Protein AF-A0A419G2R2-F1 (afdb_monomer_lite)

pLDDT: mean 95.7, std 3.89, range [78.69, 98.62]

Radius of gyration: 13.43 Å; chains: 1; bounding box: 33×33×29 Å

Secondary structure (DSSP, 8-state):
--HHHHHHHHHHHHHHHTSEEEEEE--EETTEE--B-TTHHHHHHHHHHHH-SEEEEEEEEEB--B-SHHHHHHHHHHHHHEEEEEEE-SS-B-GGGG-

Sequence (99 aa):
MARSQRVEMVKKISELRDSAVLCYLTGDRENVSTRIAPDVTQVFYRHLELIGDCRQIDLFLYTRGGDVLTPWRLVHLIREYAARFCVLVPFRAYSAGTL

Foldseek 3Di:
DDPVVVVVVLVVVCVVVVEAEAEDAFDPDPPRTGEQDQVCLVVLLVVLVVVAADAEYEYADDHPHDDQCRLVSSVVSNCVRYVYYHYHDPDDQHDSSVD

Structure (mmCIF, N/CA/C/O backbone):
data_AF-A0A419G2R2-F1
#
_entry.id   AF-A0A419G2R2-F1
#
loop_
_atom_site.group_PDB
_atom_site.id
_atom_site.type_symbol
_atom_site.label_atom_id
_atom_site.label_alt_id
_atom_site.label_comp_id
_atom_site.label_asym_id
_atom_site.label_entity_id
_atom_site.label_seq_id
_atom_site.pdbx_PDB_ins_code
_atom_site.Cartn_x
_atom_site.Cartn_y
_atom_site.Cartn_z
_atom_site.occupancy
_atom_site.B_iso_or_equiv
_atom_site.auth_seq_id
_atom_site.auth_comp_id
_atom_site.auth_asym_id
_atom_site.auth_atom_id
_atom_site.pdbx_PDB_model_num
ATOM 1 N N . MET A 1 1 ? -0.845 20.984 -4.061 1.00 78.69 1 MET A N 1
ATOM 2 C CA . MET A 1 1 ? -1.821 20.701 -2.983 1.00 78.69 1 MET A CA 1
ATOM 3 C C . MET A 1 1 ? -1.101 20.681 -1.641 1.00 78.69 1 MET A C 1
ATOM 5 O O . MET A 1 1 ? -0.008 20.121 -1.570 1.00 78.69 1 MET A O 1
ATOM 9 N N . ALA A 1 2 ? -1.662 21.292 -0.599 1.00 94.94 2 ALA A N 1
ATOM 10 C CA . ALA A 1 2 ? -1.046 21.311 0.732 1.00 94.94 2 ALA A CA 1
ATOM 11 C C . ALA A 1 2 ? -1.207 19.957 1.456 1.00 94.94 2 ALA A C 1
ATOM 13 O O . ALA A 1 2 ? -2.067 19.151 1.097 1.00 94.94 2 ALA A O 1
ATOM 14 N N . ARG A 1 3 ? -0.382 19.688 2.481 1.00 94.50 3 ARG A N 1
ATOM 15 C CA . ARG A 1 3 ? -0.500 18.460 3.296 1.00 94.50 3 ARG A CA 1
ATOM 16 C C . ARG A 1 3 ? -1.862 18.369 3.986 1.00 94.50 3 ARG A C 1
ATOM 18 O O . ARG A 1 3 ? -2.461 17.303 3.955 1.00 94.50 3 ARG A O 1
ATOM 25 N N . SER A 1 4 ? -2.346 19.473 4.554 1.00 96.81 4 SER A N 1
ATOM 26 C CA . SER A 1 4 ? -3.653 19.560 5.223 1.00 96.81 4 SER A CA 1
ATOM 27 C C . SER A 1 4 ? -4.792 19.103 4.312 1.00 96.81 4 SER A C 1
ATOM 29 O O . SER A 1 4 ? -5.558 18.224 4.687 1.00 96.81 4 SER A O 1
ATOM 31 N N . GLN A 1 5 ? -4.817 19.607 3.078 1.00 97.50 5 GLN A N 1
ATOM 32 C CA . GLN A 1 5 ? -5.811 19.231 2.071 1.00 97.50 5 GLN A CA 1
ATOM 33 C C . GLN A 1 5 ? -5.768 17.733 1.741 1.00 97.50 5 GLN A C 1
ATOM 35 O O . GLN A 1 5 ? -6.808 17.089 1.673 1.00 97.50 5 GLN A O 1
ATOM 40 N N . ARG A 1 6 ? -4.571 17.147 1.573 1.00 95.19 6 ARG A N 1
ATOM 41 C CA . ARG A 1 6 ? -4.447 15.700 1.316 1.00 95.19 6 ARG A CA 1
ATOM 42 C C . ARG A 1 6 ? -4.945 14.860 2.488 1.00 95.19 6 ARG A C 1
ATOM 44 O O . ARG A 1 6 ? -5.633 13.872 2.266 1.00 95.19 6 ARG A O 1
ATOM 51 N N . VAL A 1 7 ? -4.605 15.248 3.716 1.00 96.56 7 VAL A N 1
ATOM 52 C CA . VAL A 1 7 ? -5.060 14.548 4.927 1.00 96.56 7 VAL A CA 1
ATOM 53 C C . VAL A 1 7 ? -6.582 14.601 5.037 1.00 96.56 7 VAL A C 1
ATOM 55 O O . VAL A 1 7 ? -7.206 13.580 5.304 1.00 96.56 7 VAL A O 1
ATOM 58 N N . GLU A 1 8 ? -7.186 15.758 4.764 1.00 97.88 8 GLU A N 1
ATOM 59 C CA . GLU A 1 8 ? -8.641 15.910 4.764 1.00 97.88 8 GLU A CA 1
ATOM 60 C C . GLU A 1 8 ? -9.314 15.015 3.712 1.00 97.88 8 GLU A C 1
ATOM 62 O O . GLU A 1 8 ? -10.313 14.365 4.006 1.00 97.88 8 GLU A O 1
ATOM 67 N N . MET A 1 9 ? -8.747 14.916 2.504 1.00 97.06 9 MET A N 1
ATOM 68 C CA . MET A 1 9 ? -9.265 14.015 1.468 1.00 97.06 9 MET A CA 1
ATOM 69 C C . MET A 1 9 ? -9.190 12.545 1.883 1.00 97.06 9 MET A C 1
ATOM 71 O O . MET A 1 9 ? -10.165 11.820 1.713 1.00 97.06 9 MET A O 1
ATOM 75 N N . VAL A 1 10 ? -8.058 12.105 2.440 1.00 97.06 10 VAL A N 1
ATOM 76 C CA . VAL A 1 10 ? -7.898 10.721 2.915 1.00 97.06 10 VAL A CA 1
ATOM 77 C C . VAL A 1 10 ? -8.898 10.418 4.030 1.00 97.06 10 VAL A C 1
ATOM 79 O O . VAL A 1 10 ? -9.518 9.357 4.017 1.00 97.06 10 VAL A O 1
ATOM 82 N N . LYS A 1 11 ? -9.124 11.372 4.942 1.00 97.81 11 LYS A N 1
ATOM 83 C CA . LYS A 1 11 ? -10.126 11.234 6.003 1.00 97.81 11 LYS A CA 1
ATOM 84 C C . LYS A 1 11 ? -11.541 11.092 5.437 1.00 97.81 11 LYS A C 1
ATOM 86 O O . LYS A 1 11 ? -12.249 10.172 5.826 1.00 97.81 11 LYS A O 1
ATOM 91 N N . LYS A 1 12 ? -11.919 11.917 4.456 1.00 98.25 12 LYS A N 1
ATOM 92 C CA . LYS A 1 12 ? -13.222 11.801 3.776 1.00 98.25 12 LYS A CA 1
ATOM 93 C C . LYS A 1 12 ? -13.400 10.445 3.092 1.00 98.25 12 LYS A C 1
ATOM 95 O O . LYS A 1 12 ? -14.480 9.874 3.158 1.00 98.25 12 LYS A O 1
ATOM 100 N N . ILE A 1 13 ? -12.356 9.911 2.451 1.00 98.00 13 ILE A N 1
ATOM 101 C CA . ILE A 1 13 ? -12.405 8.567 1.848 1.00 98.00 13 ILE A CA 1
ATOM 102 C C . ILE A 1 13 ? -12.642 7.503 2.927 1.00 98.00 13 ILE A C 1
ATOM 104 O O . ILE A 1 13 ? -13.501 6.646 2.738 1.00 98.00 13 ILE A O 1
ATOM 108 N N . SER A 1 14 ? -11.918 7.581 4.048 1.00 97.81 14 SER A N 1
ATOM 109 C CA . SER A 1 14 ? -12.086 6.671 5.189 1.00 97.81 14 SER A CA 1
ATOM 110 C C . SER A 1 14 ? -13.513 6.708 5.746 1.00 97.81 14 SER A C 1
ATOM 112 O O . SER A 1 14 ? -14.116 5.655 5.929 1.00 97.81 14 SER A O 1
ATOM 114 N N . GLU A 1 15 ? -14.084 7.902 5.927 1.00 98.25 15 GLU A N 1
ATOM 115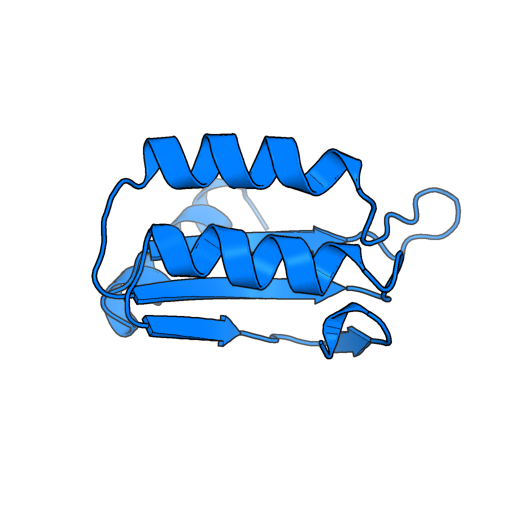 C CA . GLU A 1 15 ? -15.452 8.092 6.429 1.00 98.25 15 GLU A CA 1
ATOM 116 C C . GLU A 1 15 ? -16.504 7.543 5.452 1.00 98.25 15 GLU A C 1
ATOM 118 O O . GLU A 1 15 ? -17.419 6.834 5.860 1.00 98.25 15 GLU A O 1
ATOM 123 N N . LEU A 1 16 ? -16.360 7.811 4.149 1.00 98.19 16 LEU A N 1
ATOM 124 C CA . LEU A 1 16 ? -17.295 7.335 3.120 1.00 98.19 16 LEU A CA 1
ATOM 125 C C . LEU A 1 16 ? -17.304 5.811 2.958 1.00 98.19 16 LEU A C 1
ATOM 127 O O . LEU A 1 16 ? -18.288 5.253 2.471 1.00 98.19 16 LEU A O 1
ATOM 131 N N . ARG A 1 17 ? -16.197 5.145 3.292 1.00 97.25 17 ARG A N 1
ATOM 132 C CA . ARG A 1 17 ? -16.016 3.703 3.085 1.00 97.25 17 ARG A CA 1
ATOM 133 C C . ARG A 1 17 ? -16.028 2.886 4.371 1.00 97.25 17 ARG A C 1
ATOM 135 O O . ARG A 1 17 ? -15.999 1.658 4.272 1.00 97.25 17 ARG A O 1
ATOM 142 N N . ASP A 1 18 ? -16.125 3.559 5.518 1.00 97.25 18 ASP A N 1
ATOM 143 C CA . ASP A 1 18 ? -16.084 2.967 6.857 1.00 97.25 18 ASP A CA 1
ATOM 144 C C . ASP A 1 18 ? -14.895 2.002 7.012 1.00 97.25 18 ASP A C 1
ATOM 146 O O . ASP A 1 18 ? -15.032 0.798 7.242 1.00 97.25 18 ASP A O 1
ATOM 150 N N . SER A 1 19 ? -13.697 2.529 6.752 1.00 97.81 19 SER A N 1
ATOM 151 C CA . SER A 1 19 ? -12.479 1.725 6.624 1.00 97.81 19 SER A CA 1
ATOM 152 C C . SER A 1 19 ? -11.211 2.506 6.928 1.00 97.81 19 SER A C 1
ATOM 154 O O . SER A 1 19 ? -11.138 3.717 6.696 1.00 97.81 19 SER A O 1
ATOM 156 N N . ALA A 1 20 ? -10.159 1.797 7.331 1.00 98.06 20 ALA A N 1
ATOM 157 C CA . ALA A 1 20 ? -8.819 2.363 7.377 1.00 98.06 20 ALA A CA 1
ATOM 158 C C . ALA A 1 20 ? -8.254 2.514 5.955 1.00 98.06 20 ALA A C 1
ATOM 160 O O . ALA A 1 20 ? -8.418 1.629 5.115 1.00 98.06 20 ALA A O 1
ATOM 161 N N . VAL A 1 21 ? -7.584 3.635 5.677 1.00 98.25 21 VAL A N 1
ATOM 162 C CA . VAL A 1 21 ? -7.011 3.924 4.354 1.00 98.25 21 VAL A CA 1
ATOM 163 C C . VAL A 1 21 ? -5.489 3.943 4.437 1.00 98.25 21 VAL A C 1
ATOM 165 O O . VAL A 1 21 ? -4.906 4.771 5.138 1.00 98.25 21 VAL A O 1
ATOM 168 N N . LEU A 1 22 ? -4.845 3.063 3.672 1.00 97.69 22 LEU A N 1
ATOM 169 C CA . LEU A 1 22 ? -3.402 3.062 3.446 1.00 97.69 22 LEU A CA 1
ATOM 170 C C . LEU A 1 22 ? -3.107 3.669 2.078 1.00 97.69 22 LEU A C 1
ATOM 172 O O . LEU A 1 22 ? -3.597 3.191 1.061 1.00 97.69 22 LEU A O 1
ATOM 176 N N . CYS A 1 23 ? -2.285 4.712 2.032 1.00 97.50 23 CYS A N 1
ATOM 177 C CA . CYS A 1 23 ? -1.881 5.340 0.776 1.00 97.50 23 CYS A CA 1
ATOM 178 C C . CYS A 1 23 ? -0.501 4.840 0.352 1.00 97.50 23 CYS A C 1
ATOM 180 O O . CYS A 1 23 ? 0.491 5.149 1.013 1.00 97.50 23 CYS A O 1
ATOM 182 N N . TYR A 1 24 ? -0.423 4.140 -0.780 1.00 97.12 24 TYR A N 1
ATOM 183 C CA . TYR A 1 24 ? 0.833 3.675 -1.359 1.00 97.12 24 TYR A CA 1
ATOM 184 C C . TYR A 1 24 ? 0.988 4.179 -2.791 1.00 97.12 24 TYR A C 1
ATOM 186 O O . TYR A 1 24 ? 0.289 3.759 -3.713 1.00 97.12 24 TYR A O 1
ATOM 194 N N . LEU A 1 25 ? 1.912 5.121 -2.966 1.00 94.88 25 LEU A N 1
ATOM 195 C CA . LEU A 1 25 ? 2.181 5.756 -4.247 1.00 94.88 25 LEU A CA 1
ATOM 196 C C . LEU A 1 25 ? 3.657 5.591 -4.584 1.00 94.88 25 LEU A C 1
ATOM 198 O O . LEU A 1 25 ? 4.518 6.047 -3.830 1.00 94.88 25 LEU A O 1
ATOM 202 N N . THR A 1 26 ? 3.946 4.974 -5.726 1.00 94.00 26 THR A N 1
ATOM 203 C CA . THR A 1 26 ? 5.302 4.932 -6.274 1.00 94.00 26 THR A CA 1
ATOM 204 C C . THR A 1 26 ? 5.525 6.101 -7.240 1.00 94.00 26 THR A C 1
ATOM 206 O O . THR A 1 26 ? 4.589 6.619 -7.842 1.00 94.00 26 THR A O 1
ATOM 209 N N . GLY A 1 27 ? 6.759 6.576 -7.360 1.00 89.00 27 GLY A N 1
ATOM 210 C CA . GLY A 1 27 ? 7.137 7.686 -8.225 1.00 89.00 27 GLY A CA 1
ATOM 211 C C . GLY A 1 27 ? 7.424 7.213 -9.644 1.00 89.00 27 GLY A C 1
ATOM 212 O O . GLY A 1 27 ? 8.068 6.190 -9.851 1.00 89.00 27 GLY A O 1
ATOM 213 N N . ASP A 1 28 ? 6.987 7.985 -10.626 1.00 85.25 28 ASP A N 1
ATOM 214 C CA . ASP A 1 28 ? 7.223 7.757 -12.054 1.00 85.25 28 ASP A CA 1
ATOM 215 C C . ASP A 1 28 ? 8.030 8.890 -12.706 1.00 85.25 28 ASP A C 1
ATOM 217 O O . ASP A 1 28 ? 8.140 8.951 -13.928 1.00 85.25 28 ASP A O 1
ATOM 221 N N . ARG A 1 29 ? 8.610 9.781 -11.893 1.00 86.88 29 ARG A N 1
ATOM 222 C CA . ARG A 1 29 ? 9.493 10.846 -12.372 1.00 86.88 29 ARG A CA 1
ATOM 223 C C . ARG A 1 29 ? 10.782 10.251 -12.919 1.00 86.88 29 ARG A C 1
ATOM 225 O O . ARG A 1 29 ? 11.405 9.412 -12.264 1.00 86.88 29 ARG A O 1
ATOM 232 N N . GLU A 1 30 ? 11.212 10.737 -14.078 1.00 80.38 30 GLU A N 1
ATOM 233 C CA . GLU A 1 30 ? 12.526 10.404 -14.624 1.00 80.38 30 GLU A CA 1
ATOM 234 C C . GLU A 1 30 ? 13.624 10.700 -13.592 1.00 80.38 30 GLU A C 1
ATOM 236 O O . GLU A 1 30 ? 13.569 11.699 -12.872 1.00 80.38 30 GLU A O 1
ATOM 241 N N . ASN A 1 31 ? 14.591 9.786 -13.478 1.00 83.31 31 ASN A N 1
ATOM 242 C CA . ASN A 1 31 ? 15.690 9.792 -12.499 1.00 83.31 31 ASN A CA 1
ATOM 243 C C . ASN A 1 31 ? 15.297 9.643 -11.013 1.00 83.31 31 ASN A C 1
ATOM 245 O O . ASN A 1 31 ? 16.178 9.459 -10.178 1.00 83.31 31 ASN A O 1
ATOM 249 N N . VAL A 1 32 ? 14.004 9.661 -10.665 1.00 82.38 32 VAL A N 1
ATOM 250 C CA . VAL A 1 32 ? 13.502 9.459 -9.288 1.00 82.38 32 VAL A CA 1
ATOM 251 C C . VAL A 1 32 ? 12.298 8.508 -9.292 1.00 82.38 32 VAL A C 1
ATOM 253 O O . VAL A 1 32 ? 11.291 8.716 -8.611 1.00 82.38 32 VAL A O 1
ATOM 256 N N . SER A 1 33 ? 12.376 7.457 -10.109 1.00 86.00 33 SER A N 1
ATOM 257 C CA . SER A 1 33 ? 11.329 6.442 -10.164 1.00 86.00 33 SER A CA 1
ATOM 258 C C . SER A 1 33 ? 11.403 5.554 -8.927 1.00 86.00 33 SER A C 1
ATOM 260 O O . SER A 1 33 ? 12.473 5.024 -8.621 1.00 86.00 33 SER A O 1
ATOM 262 N N . THR A 1 34 ? 10.274 5.315 -8.267 1.00 92.12 34 THR A N 1
ATOM 263 C CA . THR A 1 34 ? 10.161 4.256 -7.260 1.00 92.12 34 THR A CA 1
ATOM 264 C C . THR A 1 34 ? 9.222 3.168 -7.767 1.00 92.12 34 THR A C 1
ATOM 266 O O . THR A 1 34 ? 8.375 3.388 -8.636 1.00 92.12 34 THR A O 1
ATOM 269 N N . ARG A 1 35 ? 9.414 1.953 -7.265 1.00 93.31 35 ARG A N 1
ATOM 270 C CA . ARG A 1 35 ? 8.692 0.750 -7.688 1.00 93.31 35 ARG A CA 1
ATOM 271 C C . ARG A 1 35 ? 8.296 -0.061 -6.463 1.00 93.31 35 ARG A C 1
ATOM 273 O O . ARG A 1 35 ? 8.801 0.198 -5.373 1.00 93.31 35 ARG A O 1
ATOM 280 N N . ILE A 1 36 ? 7.425 -1.042 -6.655 1.00 96.50 36 ILE A N 1
ATOM 281 C CA . ILE A 1 36 ? 7.166 -2.043 -5.621 1.00 96.50 36 ILE A CA 1
ATOM 282 C C . ILE A 1 36 ? 8.444 -2.856 -5.414 1.00 96.50 36 ILE A C 1
ATOM 284 O O . ILE A 1 36 ? 8.997 -3.395 -6.374 1.00 96.50 36 ILE A O 1
ATOM 288 N N . ALA A 1 37 ? 8.934 -2.905 -4.182 1.00 96.44 37 ALA A N 1
ATOM 289 C CA . ALA A 1 37 ? 10.169 -3.588 -3.826 1.00 96.44 37 ALA A CA 1
ATOM 290 C C . ALA A 1 37 ? 10.066 -4.183 -2.409 1.00 96.44 37 ALA A C 1
ATOM 292 O O . ALA A 1 37 ? 9.254 -3.702 -1.614 1.00 96.44 37 ALA A O 1
ATOM 293 N N . PRO A 1 38 ? 10.843 -5.235 -2.083 1.00 97.00 38 PRO A N 1
ATOM 294 C CA . PRO A 1 38 ? 10.648 -6.014 -0.855 1.00 97.00 38 PRO A CA 1
ATOM 295 C C . PRO A 1 38 ? 10.725 -5.218 0.456 1.00 97.00 38 PRO A C 1
ATOM 297 O O . PRO A 1 38 ? 10.065 -5.583 1.433 1.00 97.00 38 PRO A O 1
ATOM 300 N N . ASP A 1 39 ? 11.484 -4.120 0.476 1.00 95.50 39 ASP A N 1
ATOM 301 C CA . ASP A 1 39 ? 11.654 -3.216 1.619 1.00 95.50 39 ASP A CA 1
ATOM 302 C C . ASP A 1 39 ? 10.338 -2.568 2.078 1.00 95.50 39 ASP A C 1
ATOM 304 O O . ASP A 1 39 ? 10.169 -2.263 3.261 1.00 95.50 39 ASP A O 1
ATOM 308 N N . VAL A 1 40 ? 9.355 -2.447 1.179 1.00 96.88 40 VAL A N 1
ATOM 309 C CA . VAL A 1 40 ? 8.042 -1.876 1.502 1.00 96.88 40 VAL A CA 1
ATOM 310 C C . VAL A 1 40 ? 7.255 -2.724 2.511 1.00 96.88 40 VAL A C 1
ATOM 312 O O . VAL A 1 40 ? 6.411 -2.194 3.232 1.00 96.88 40 VAL A O 1
ATOM 315 N N . THR A 1 41 ? 7.553 -4.023 2.623 1.00 96.81 41 THR A N 1
ATOM 316 C CA . THR A 1 41 ? 6.847 -4.950 3.527 1.00 96.81 41 THR A CA 1
ATOM 317 C C . THR A 1 41 ? 6.941 -4.497 4.985 1.00 96.81 41 THR A C 1
ATOM 319 O O . THR A 1 41 ? 5.937 -4.436 5.690 1.00 96.81 41 THR A O 1
ATOM 322 N N . GLN A 1 42 ? 8.138 -4.095 5.423 1.00 97.06 42 GLN A N 1
ATOM 323 C CA . GLN A 1 42 ? 8.383 -3.588 6.779 1.00 97.06 42 GLN A CA 1
ATOM 324 C C . GLN A 1 42 ? 7.657 -2.258 7.032 1.00 97.06 42 GLN A C 1
ATOM 326 O O . GLN A 1 42 ? 7.156 -2.011 8.129 1.00 97.06 42 GLN A O 1
ATOM 331 N N . VAL A 1 43 ? 7.559 -1.410 6.004 1.00 97.69 43 VAL A N 1
ATOM 332 C CA . VAL A 1 43 ? 6.827 -0.141 6.081 1.00 97.69 43 VAL A CA 1
ATOM 333 C C . VAL A 1 43 ? 5.330 -0.397 6.261 1.00 97.69 43 VAL A C 1
ATOM 335 O O . VAL A 1 43 ? 4.722 0.204 7.144 1.00 97.69 43 VAL A O 1
ATOM 338 N N . PHE A 1 44 ? 4.749 -1.318 5.485 1.00 98.19 44 PHE A N 1
ATOM 339 C CA . PHE A 1 44 ? 3.343 -1.708 5.625 1.00 98.19 44 PHE A CA 1
ATOM 340 C C . PHE A 1 44 ? 3.055 -2.302 6.997 1.00 98.19 44 PHE A C 1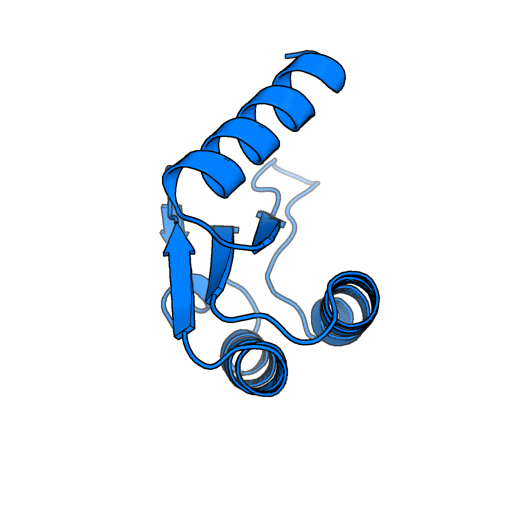
ATOM 342 O O . PHE A 1 44 ? 2.121 -1.842 7.644 1.00 98.19 44 PHE A O 1
ATOM 349 N N . TYR A 1 45 ? 3.885 -3.238 7.470 1.00 98.31 45 TYR A N 1
ATOM 350 C CA . TYR A 1 45 ? 3.736 -3.837 8.799 1.00 98.31 45 TYR A CA 1
ATOM 351 C C . TYR A 1 45 ? 3.618 -2.765 9.890 1.00 98.31 45 TYR A C 1
ATOM 353 O O . TYR A 1 45 ? 2.652 -2.742 10.642 1.00 98.31 45 TYR A O 1
ATOM 361 N N . ARG A 1 46 ? 4.534 -1.786 9.912 1.00 98.44 46 ARG A N 1
ATOM 362 C CA . ARG A 1 46 ? 4.491 -0.692 10.898 1.00 98.44 46 ARG A CA 1
ATOM 363 C C . ARG A 1 46 ? 3.219 0.150 10.819 1.00 98.44 46 ARG A C 1
ATOM 365 O O . ARG A 1 46 ? 2.754 0.632 11.845 1.00 98.44 46 ARG A O 1
ATOM 372 N N . HIS A 1 47 ? 2.683 0.382 9.623 1.00 98.06 47 HIS A N 1
ATOM 373 C CA . HIS A 1 47 ? 1.429 1.119 9.476 1.00 98.06 47 HIS A CA 1
ATOM 374 C C . HIS A 1 47 ? 0.214 0.290 9.894 1.00 98.06 47 HIS A C 1
ATOM 376 O O . HIS A 1 47 ? -0.700 0.846 10.493 1.00 98.06 47 HIS A O 1
ATOM 382 N N . LEU A 1 48 ? 0.215 -1.011 9.610 1.00 98.25 48 LEU A N 1
ATOM 383 C CA . LEU A 1 48 ? -0.843 -1.934 10.016 1.00 98.25 48 LEU A CA 1
ATOM 384 C C . LEU A 1 48 ? -0.904 -2.076 11.540 1.00 98.25 48 LEU A C 1
ATOM 386 O O . LEU A 1 48 ? -1.981 -1.936 12.103 1.00 98.25 48 LEU A O 1
ATOM 390 N N . GLU A 1 49 ? 0.241 -2.188 12.215 1.00 98.19 49 GLU A N 1
ATOM 391 C CA . GLU A 1 49 ? 0.316 -2.186 13.686 1.00 98.19 49 GLU A CA 1
ATOM 392 C C . GLU A 1 49 ? -0.265 -0.910 14.315 1.00 98.19 49 GLU A C 1
ATOM 394 O O . GLU A 1 49 ? -0.871 -0.955 15.381 1.00 98.19 49 GLU A O 1
ATOM 399 N N . LEU A 1 50 ? -0.099 0.247 13.661 1.00 97.69 50 LEU A N 1
ATOM 400 C CA . LEU A 1 50 ? 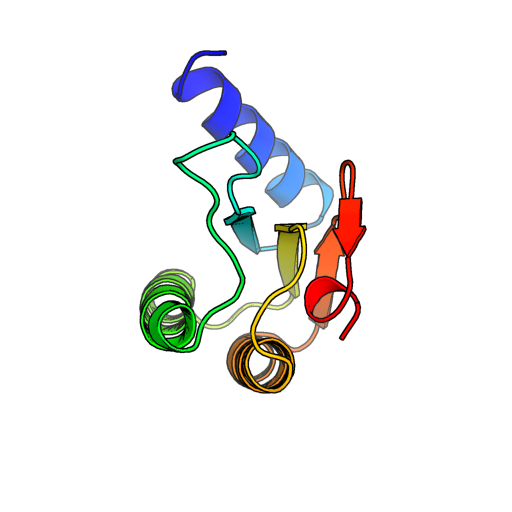-0.682 1.511 14.128 1.00 97.69 50 LEU A CA 1
ATOM 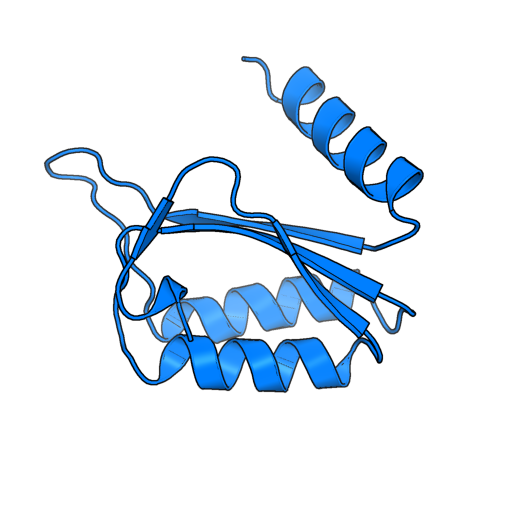401 C C . LEU A 1 50 ? -2.194 1.595 13.886 1.00 97.69 50 LEU A C 1
ATOM 403 O O . LEU A 1 50 ? -2.878 2.324 14.601 1.00 97.69 50 LEU A O 1
ATOM 407 N N . ILE A 1 51 ? -2.699 0.911 12.858 1.00 96.50 51 ILE A N 1
ATOM 408 C CA . ILE A 1 51 ? -4.134 0.828 12.560 1.00 96.50 51 ILE A CA 1
ATOM 409 C C . ILE A 1 51 ? -4.813 -0.157 13.522 1.00 96.50 51 ILE A C 1
ATOM 411 O O . ILE A 1 51 ? -5.905 0.135 14.006 1.00 96.50 51 ILE A O 1
ATOM 415 N N . GLY A 1 52 ? -4.156 -1.283 13.814 1.00 96.25 52 GLY A N 1
ATOM 416 C CA . GLY A 1 52 ? -4.723 -2.406 14.555 1.00 96.25 52 GLY A CA 1
ATOM 417 C C . GLY A 1 52 ? -5.757 -3.193 13.746 1.00 96.25 52 GLY A C 1
ATOM 418 O O . GLY A 1 52 ? -5.942 -2.973 12.545 1.00 96.25 52 GLY A O 1
ATOM 419 N N . ASP A 1 53 ? -6.442 -4.117 14.418 1.00 94.81 53 ASP A N 1
ATOM 420 C CA . ASP A 1 53 ? -7.496 -4.918 13.797 1.00 94.81 53 ASP A CA 1
ATOM 421 C C . ASP A 1 53 ? -8.680 -4.041 13.390 1.00 94.81 53 ASP A C 1
ATOM 423 O O . ASP A 1 53 ? -9.222 -3.263 14.182 1.00 94.81 53 ASP A O 1
ATOM 427 N N . CYS A 1 54 ? -9.131 -4.188 12.146 1.00 95.62 54 CYS A N 1
ATOM 428 C CA . CYS A 1 54 ? -10.296 -3.465 11.657 1.00 95.62 54 CYS A CA 1
ATOM 429 C C . CYS A 1 54 ? -11.107 -4.287 10.655 1.00 95.62 54 CYS A C 1
ATOM 431 O O . CYS A 1 54 ? -10.689 -5.315 10.127 1.00 95.62 54 CYS A O 1
ATOM 433 N N . ARG A 1 55 ? -12.332 -3.836 10.377 1.00 97.19 55 ARG A N 1
ATOM 434 C CA . ARG A 1 55 ? -13.230 -4.563 9.474 1.00 97.19 55 ARG A CA 1
ATOM 435 C C . ARG A 1 55 ? -12.763 -4.505 8.018 1.00 97.19 55 ARG A C 1
ATOM 437 O O . ARG A 1 55 ? -12.936 -5.479 7.282 1.00 97.19 55 ARG A O 1
ATOM 444 N N . GLN A 1 56 ? -12.221 -3.360 7.600 1.00 98.44 56 GLN A N 1
ATOM 445 C CA . GLN A 1 56 ? -11.850 -3.095 6.216 1.00 98.44 56 GLN A CA 1
ATOM 446 C C . GLN A 1 56 ? -10.612 -2.202 6.113 1.00 98.44 56 GLN A C 1
ATOM 448 O O . GLN A 1 56 ? -10.556 -1.138 6.733 1.00 98.44 56 GLN A O 1
ATOM 453 N N . ILE A 1 57 ? -9.683 -2.605 5.245 1.00 98.62 57 ILE A N 1
ATOM 454 C CA . ILE A 1 57 ? -8.555 -1.785 4.794 1.00 98.62 57 ILE A CA 1
ATOM 455 C C . ILE A 1 57 ? -8.712 -1.502 3.301 1.00 98.62 57 ILE A C 1
ATOM 457 O O . ILE A 1 57 ? -8.848 -2.424 2.491 1.00 98.62 57 ILE A O 1
ATOM 461 N N . ASP A 1 58 ? -8.651 -0.223 2.941 1.00 98.62 58 ASP A N 1
ATOM 462 C CA . ASP A 1 58 ? -8.543 0.240 1.563 1.00 98.62 58 ASP A CA 1
ATOM 463 C C . ASP A 1 58 ? -7.108 0.684 1.259 1.00 98.62 58 ASP A C 1
ATOM 465 O O . ASP A 1 58 ? -6.584 1.621 1.867 1.00 98.62 58 ASP A O 1
ATOM 469 N N . LEU A 1 59 ? -6.480 0.056 0.267 1.00 98.38 59 LEU A N 1
ATOM 470 C CA . LEU A 1 59 ? -5.200 0.496 -0.277 1.00 98.38 59 LEU A CA 1
ATOM 471 C C . LEU A 1 59 ? -5.432 1.476 -1.428 1.00 98.38 59 LEU A C 1
ATOM 473 O O . LEU A 1 59 ? -5.846 1.088 -2.518 1.00 98.38 59 LEU A O 1
ATOM 477 N N . PHE A 1 60 ? -5.130 2.748 -1.209 1.00 98.31 60 PHE A N 1
ATOM 478 C CA . PHE A 1 60 ? -5.089 3.756 -2.259 1.00 98.31 60 PHE A CA 1
ATOM 479 C C . PHE A 1 60 ? -3.767 3.640 -3.026 1.00 98.31 60 PHE A C 1
ATOM 481 O O . PHE A 1 60 ? -2.712 4.023 -2.512 1.00 98.31 60 PHE A O 1
ATOM 488 N N . LEU A 1 61 ? -3.825 3.086 -4.240 1.00 97.88 61 LEU A N 1
ATOM 489 C CA . LEU A 1 61 ? -2.664 2.599 -4.981 1.00 97.88 61 LEU A CA 1
ATOM 490 C C . LEU A 1 61 ? -2.379 3.419 -6.241 1.00 97.88 61 LEU A C 1
ATOM 492 O O . LEU A 1 61 ? -3.194 3.491 -7.159 1.00 97.88 61 LEU A O 1
ATOM 496 N N . TYR A 1 62 ? -1.154 3.927 -6.339 1.00 96.69 62 TYR A N 1
ATOM 497 C CA . TYR A 1 62 ? -0.565 4.346 -7.607 1.00 96.69 62 TYR A CA 1
ATOM 498 C C . TYR A 1 62 ? 0.772 3.640 -7.809 1.00 96.69 62 TYR A C 1
ATOM 500 O O . TYR A 1 62 ? 1.667 3.768 -6.974 1.00 96.69 62 TYR A O 1
ATOM 508 N N . THR A 1 63 ? 0.929 2.905 -8.913 1.00 95.94 63 THR A N 1
ATOM 509 C CA . THR A 1 63 ? 2.198 2.224 -9.186 1.00 95.94 63 THR A CA 1
ATOM 510 C C . THR A 1 63 ? 2.441 1.909 -10.658 1.00 95.94 63 THR A C 1
ATOM 512 O O . THR A 1 63 ? 1.524 1.622 -11.432 1.00 95.94 63 THR A O 1
ATOM 515 N N . ARG A 1 64 ? 3.726 1.901 -11.027 1.00 94.62 64 ARG A N 1
ATOM 516 C CA . ARG A 1 64 ? 4.241 1.415 -12.315 1.00 94.62 64 ARG A CA 1
ATOM 517 C C . ARG A 1 64 ? 4.686 -0.057 -12.275 1.00 94.62 64 ARG A C 1
ATOM 519 O O . ARG A 1 64 ? 5.225 -0.539 -13.267 1.00 94.62 64 ARG A O 1
ATOM 526 N N . GLY A 1 65 ? 4.454 -0.755 -11.163 1.00 94.50 65 GLY A N 1
ATOM 527 C CA . GLY A 1 65 ? 4.853 -2.146 -10.948 1.00 94.50 65 GLY A CA 1
ATOM 528 C C . GLY A 1 65 ? 6.141 -2.269 -10.142 1.00 94.50 65 GLY A C 1
ATOM 529 O O . GLY A 1 65 ? 6.517 -1.355 -9.407 1.00 94.50 65 GLY A O 1
ATOM 530 N N . GLY A 1 66 ? 6.816 -3.410 -10.262 1.00 95.31 66 GLY A N 1
ATOM 531 C CA . GLY A 1 66 ? 8.021 -3.706 -9.497 1.00 95.31 66 GLY A CA 1
ATOM 532 C C . GLY A 1 66 ? 8.243 -5.203 -9.331 1.00 95.31 66 GLY A C 1
ATOM 533 O O . GLY A 1 66 ? 7.958 -5.974 -10.245 1.00 95.31 66 GLY A O 1
ATOM 534 N N . ASP A 1 67 ? 8.761 -5.590 -8.171 1.00 96.81 67 ASP A N 1
ATOM 535 C CA . ASP A 1 67 ? 8.945 -6.988 -7.795 1.00 96.81 67 ASP A CA 1
ATOM 536 C C . ASP A 1 67 ? 7.604 -7.735 -7.765 1.00 96.81 67 ASP A C 1
ATOM 538 O O . ASP A 1 67 ? 6.654 -7.296 -7.122 1.00 96.81 67 ASP A O 1
ATOM 542 N N . VAL A 1 68 ? 7.536 -8.871 -8.456 1.00 94.19 68 VAL A N 1
ATOM 543 C CA . VAL A 1 68 ? 6.290 -9.621 -8.689 1.00 94.19 68 VAL A CA 1
ATOM 544 C C . VAL A 1 68 ? 5.779 -10.316 -7.424 1.00 94.19 68 VAL A C 1
ATOM 546 O O . VAL A 1 68 ? 4.574 -10.466 -7.250 1.00 94.19 68 VAL A O 1
ATOM 549 N N . LEU A 1 69 ? 6.671 -10.726 -6.517 1.00 96.25 69 LEU A N 1
ATOM 550 C CA . LEU A 1 69 ? 6.290 -11.466 -5.309 1.00 96.25 69 LEU A CA 1
ATOM 551 C C . LEU A 1 69 ? 5.910 -10.550 -4.141 1.00 96.25 69 LEU A C 1
ATOM 553 O O . LEU A 1 69 ? 5.243 -10.979 -3.202 1.00 96.25 69 LEU A O 1
ATOM 557 N N . THR A 1 70 ? 6.349 -9.295 -4.167 1.00 97.44 70 THR A N 1
ATOM 558 C CA . THR A 1 70 ? 6.074 -8.331 -3.099 1.00 97.44 70 THR A CA 1
ATOM 559 C C . THR A 1 70 ? 4.577 -8.025 -2.935 1.00 97.44 70 THR A C 1
ATOM 561 O O . THR A 1 70 ? 4.114 -8.137 -1.802 1.00 97.44 70 THR A O 1
ATOM 564 N N . PRO A 1 71 ? 3.782 -7.725 -3.985 1.00 96.81 71 PRO A N 1
ATOM 565 C CA . PRO A 1 71 ? 2.336 -7.522 -3.853 1.00 96.81 71 PRO A CA 1
ATOM 566 C C . PRO A 1 71 ? 1.634 -8.691 -3.165 1.00 96.81 71 PRO A C 1
ATOM 568 O O . PRO A 1 71 ? 0.869 -8.471 -2.234 1.00 96.81 71 PRO A O 1
ATOM 571 N N . TRP A 1 72 ? 1.983 -9.931 -3.527 1.00 96.19 72 TRP A N 1
ATOM 572 C CA . TRP A 1 72 ? 1.432 -11.129 -2.890 1.00 96.19 72 TRP A CA 1
ATOM 573 C C . TRP A 1 72 ? 1.667 -11.127 -1.374 1.00 96.19 72 TRP A C 1
ATOM 575 O O . TRP A 1 72 ? 0.733 -11.303 -0.592 1.00 96.19 72 TRP A O 1
ATOM 585 N N . ARG A 1 73 ? 2.904 -10.844 -0.940 1.00 96.75 73 ARG A N 1
ATOM 586 C CA . ARG A 1 73 ? 3.242 -10.723 0.489 1.00 96.75 73 ARG A CA 1
ATOM 587 C C . ARG A 1 73 ? 2.458 -9.604 1.171 1.00 96.75 73 ARG A C 1
ATOM 589 O O . ARG A 1 73 ? 1.982 -9.803 2.282 1.00 96.75 73 ARG A O 1
ATOM 596 N N . LEU A 1 74 ? 2.300 -8.455 0.511 1.00 97.94 74 LEU A N 1
ATOM 597 C CA . LEU A 1 74 ? 1.533 -7.333 1.054 1.00 97.94 74 LEU A CA 1
ATOM 598 C C . LEU A 1 74 ? 0.053 -7.675 1.211 1.00 97.94 74 LEU A C 1
ATOM 600 O O . LEU A 1 74 ? -0.522 -7.370 2.248 1.00 97.94 74 LEU A O 1
ATOM 604 N N . VAL A 1 75 ? -0.560 -8.326 0.222 1.00 97.31 75 VAL A N 1
ATOM 605 C CA . VAL A 1 75 ? -1.965 -8.744 0.297 1.00 97.31 75 VAL A CA 1
ATOM 606 C C . VAL A 1 75 ? -2.173 -9.721 1.449 1.00 97.31 75 VAL A C 1
ATOM 608 O O . VAL A 1 75 ? -3.121 -9.553 2.212 1.00 97.31 75 VAL A O 1
ATOM 611 N N . HIS A 1 76 ? -1.286 -10.708 1.606 1.00 97.25 76 HIS A N 1
ATOM 612 C CA . HIS A 1 76 ? -1.348 -11.635 2.736 1.00 97.25 76 HIS A CA 1
ATOM 613 C C . HIS A 1 76 ? -1.226 -10.912 4.072 1.00 97.25 76 HIS A C 1
ATOM 615 O O . HIS A 1 76 ? -2.102 -11.071 4.915 1.00 97.25 76 HIS A O 1
ATOM 621 N N . LEU A 1 77 ? -0.215 -10.056 4.213 1.00 98.00 77 LEU A N 1
ATOM 622 C CA . LEU A 1 77 ? 0.000 -9.282 5.427 1.00 98.00 77 LEU A CA 1
ATOM 623 C C . LEU A 1 77 ? -1.213 -8.403 5.766 1.00 98.00 77 LEU A C 1
ATOM 625 O O . LEU A 1 77 ? -1.692 -8.425 6.888 1.00 98.00 77 LEU A O 1
ATOM 629 N N . ILE A 1 78 ? -1.766 -7.656 4.807 1.00 98.06 78 ILE A N 1
ATOM 630 C CA . ILE A 1 78 ? -2.923 -6.778 5.059 1.00 98.06 78 ILE A CA 1
ATOM 631 C C . ILE A 1 78 ? -4.152 -7.587 5.502 1.00 98.06 78 ILE A C 1
ATOM 633 O O . ILE A 1 78 ? -4.928 -7.129 6.340 1.00 98.06 78 ILE A O 1
ATOM 637 N N . ARG A 1 79 ? -4.334 -8.795 4.959 1.00 97.12 79 ARG A N 1
ATOM 638 C CA . ARG A 1 79 ? -5.454 -9.679 5.307 1.00 97.12 79 ARG A CA 1
ATOM 639 C C . ARG A 1 79 ? -5.367 -10.268 6.712 1.00 97.12 79 ARG A C 1
ATOM 641 O O . ARG A 1 79 ? -6.391 -10.727 7.206 1.00 97.12 79 ARG A O 1
ATOM 648 N N . GLU A 1 80 ? -4.202 -10.230 7.353 1.00 97.62 80 GLU A N 1
ATOM 649 C CA . GLU A 1 80 ? -4.067 -10.598 8.767 1.00 97.62 80 GLU A CA 1
ATOM 650 C C . GLU A 1 80 ? -4.727 -9.559 9.689 1.00 97.62 80 GLU A C 1
ATOM 652 O O . GLU A 1 80 ? -5.240 -9.932 10.736 1.00 97.62 80 GLU A O 1
ATOM 657 N N . TYR A 1 81 ? -4.808 -8.291 9.263 1.00 98.06 81 TYR A N 1
ATOM 658 C CA . TYR A 1 81 ? -5.357 -7.176 10.055 1.00 98.06 81 TYR A CA 1
ATOM 659 C C . TYR A 1 81 ? -6.804 -6.810 9.700 1.00 98.06 81 TYR A C 1
ATOM 661 O O . TYR A 1 81 ? -7.446 -6.024 10.402 1.00 98.06 81 TYR A O 1
ATOM 669 N N . ALA A 1 82 ? -7.327 -7.316 8.577 1.00 97.69 82 ALA A N 1
ATOM 670 C CA . ALA A 1 82 ? -8.680 -6.998 8.142 1.00 97.69 82 ALA A CA 1
ATOM 671 C C . ALA A 1 82 ? -9.358 -8.117 7.354 1.00 97.69 82 ALA A C 1
ATOM 673 O O . ALA A 1 82 ? -8.828 -8.648 6.376 1.00 97.69 82 ALA A O 1
ATOM 674 N N . ALA A 1 83 ? -10.619 -8.380 7.706 1.00 96.38 83 ALA A N 1
ATOM 675 C CA . ALA A 1 83 ? -11.459 -9.347 7.003 1.00 96.38 83 ALA A CA 1
ATOM 676 C C . ALA A 1 83 ? -11.728 -8.934 5.545 1.00 96.38 83 ALA A C 1
ATOM 678 O O . ALA A 1 83 ? -11.796 -9.778 4.643 1.00 96.38 83 ALA A O 1
ATOM 679 N N . ARG A 1 84 ? -11.875 -7.625 5.294 1.00 98.25 84 ARG A N 1
ATOM 680 C CA . ARG A 1 84 ? -12.098 -7.074 3.958 1.00 98.25 84 ARG A CA 1
ATOM 681 C C . ARG A 1 84 ? -10.914 -6.225 3.515 1.00 98.25 84 ARG A C 1
ATOM 683 O O . ARG A 1 84 ? -10.611 -5.196 4.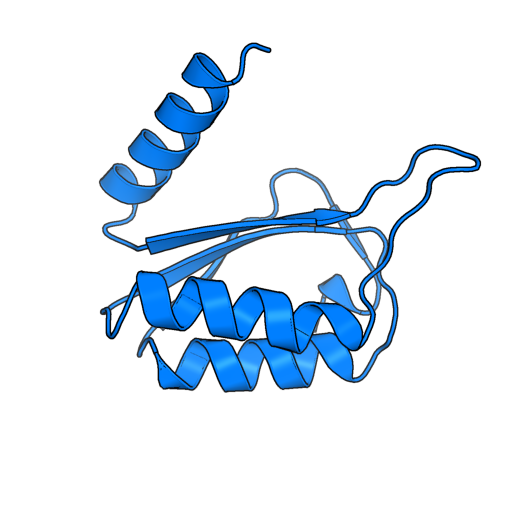104 1.00 98.25 84 ARG A O 1
ATOM 690 N N . PHE A 1 85 ? -10.303 -6.625 2.410 1.00 98.12 85 PHE A N 1
ATOM 691 C CA . PHE A 1 85 ? -9.275 -5.846 1.736 1.00 98.12 85 PHE A CA 1
ATOM 692 C C . PHE A 1 85 ? -9.806 -5.333 0.397 1.00 98.12 85 PHE A C 1
ATOM 694 O O . PHE A 1 85 ? -10.438 -6.082 -0.352 1.00 98.12 85 PHE A O 1
ATOM 701 N N . CYS A 1 86 ? -9.592 -4.054 0.115 1.00 98.19 86 CYS A N 1
ATOM 702 C CA . CYS A 1 86 ? -10.032 -3.377 -1.099 1.00 98.19 86 CYS A CA 1
ATOM 703 C C . CYS A 1 86 ? -8.905 -2.486 -1.634 1.00 98.19 86 CYS A C 1
ATOM 705 O O . CYS A 1 86 ? -8.058 -2.013 -0.880 1.00 98.19 86 CYS A O 1
ATOM 707 N N . VAL A 1 87 ? -8.898 -2.243 -2.944 1.00 98.06 87 VAL A N 1
ATOM 708 C CA . VAL A 1 87 ? -7.882 -1.412 -3.602 1.00 98.06 87 VAL A CA 1
ATOM 709 C C . VAL A 1 87 ? -8.575 -0.289 -4.364 1.00 98.06 87 VAL A C 1
ATOM 711 O O . VAL A 1 87 ? -9.496 -0.529 -5.143 1.00 98.06 87 VAL A O 1
ATOM 714 N N . LEU A 1 88 ? -8.131 0.945 -4.134 1.00 98.12 88 LEU A N 1
ATOM 715 C CA . LEU A 1 88 ? -8.598 2.149 -4.812 1.00 98.12 88 LEU A CA 1
ATOM 716 C C . LEU A 1 88 ? -7.509 2.612 -5.779 1.00 98.12 88 LEU A C 1
ATOM 718 O O . LEU A 1 88 ? -6.452 3.071 -5.349 1.00 98.12 88 LEU A O 1
ATOM 722 N N . VAL A 1 89 ? -7.765 2.504 -7.083 1.00 97.50 89 VAL A N 1
ATOM 723 C CA . VAL A 1 89 ? -6.815 2.900 -8.132 1.00 97.50 89 VAL A CA 1
ATOM 724 C C . VAL A 1 89 ? -7.287 4.216 -8.761 1.00 97.50 89 VAL A C 1
ATOM 726 O O . VAL A 1 89 ? -8.101 4.191 -9.682 1.00 97.50 89 VAL A O 1
ATOM 729 N N . PRO A 1 90 ? -6.810 5.386 -8.297 1.00 94.50 90 PRO A N 1
ATOM 730 C CA . PRO A 1 90 ? -7.229 6.685 -8.831 1.00 94.50 90 PRO A CA 1
ATOM 731 C C . PRO A 1 90 ? -6.721 6.951 -10.253 1.00 94.50 90 PRO A C 1
ATOM 733 O O . PRO A 1 90 ? -7.208 7.867 -10.909 1.00 94.50 90 PRO A O 1
ATOM 736 N N . PHE A 1 91 ? -5.697 6.219 -10.709 1.00 95.12 91 PHE A N 1
ATOM 737 C CA . PHE A 1 91 ? -5.101 6.448 -12.022 1.00 95.12 91 PHE A CA 1
ATOM 738 C C . PHE A 1 91 ? -4.551 5.177 -12.672 1.00 95.12 91 PHE A C 1
ATOM 740 O O . PHE A 1 91 ? -5.100 4.724 -13.672 1.00 95.12 91 PHE A O 1
ATOM 747 N N . ARG A 1 92 ? -3.450 4.611 -12.156 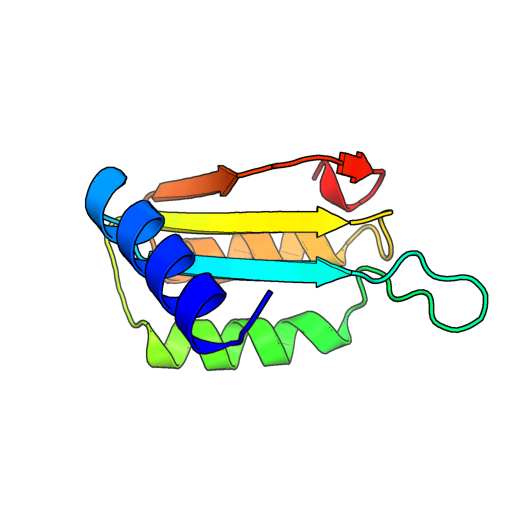1.00 93.19 92 ARG A N 1
ATOM 748 C CA . ARG A 1 92 ? -2.768 3.462 -12.776 1.00 93.19 92 ARG A CA 1
ATOM 749 C C . ARG A 1 92 ? -2.208 2.502 -11.730 1.00 93.19 92 ARG A C 1
ATOM 751 O O . ARG A 1 92 ? -1.594 2.936 -10.756 1.00 93.19 92 ARG A O 1
ATOM 758 N N . ALA A 1 93 ? -2.367 1.211 -12.004 1.00 96.69 93 ALA A N 1
ATOM 759 C CA . ALA A 1 93 ? -1.712 0.108 -11.313 1.00 96.69 93 ALA A CA 1
ATOM 760 C C . ALA A 1 93 ? -1.202 -0.876 -12.373 1.00 96.69 93 ALA A C 1
ATOM 762 O O . ALA A 1 93 ? -1.996 -1.512 -13.060 1.00 96.69 93 ALA A O 1
ATOM 763 N N . TYR A 1 94 ? 0.113 -0.910 -12.594 1.00 95.06 94 TYR A N 1
ATOM 764 C CA . TYR A 1 94 ? 0.724 -1.686 -13.681 1.00 95.06 94 TYR A CA 1
ATOM 765 C C . TYR A 1 94 ? 1.514 -2.884 -13.157 1.00 95.06 94 TYR A C 1
ATOM 767 O O . TYR A 1 94 ? 2.110 -2.808 -12.082 1.00 95.06 94 TYR A O 1
ATOM 775 N N . SER A 1 95 ? 1.607 -3.938 -13.976 1.00 95.06 95 SER A N 1
ATOM 776 C CA . SER A 1 95 ? 2.441 -5.121 -13.718 1.00 95.06 95 SER A CA 1
ATOM 777 C C . SER A 1 95 ? 2.177 -5.682 -12.315 1.00 95.06 95 SER A C 1
ATOM 779 O O . SER A 1 95 ? 1.030 -5.956 -11.997 1.00 95.06 95 SER A O 1
ATOM 781 N N . ALA A 1 96 ? 3.188 -5.783 -11.452 1.00 94.62 96 ALA A N 1
ATOM 782 C CA . ALA A 1 96 ? 3.054 -6.230 -10.068 1.00 94.62 96 ALA A CA 1
ATOM 783 C C . ALA A 1 96 ? 1.888 -5.561 -9.304 1.00 94.62 96 ALA A C 1
ATOM 785 O O . ALA A 1 96 ? 1.259 -6.202 -8.477 1.00 94.62 96 ALA A O 1
ATOM 786 N N . GLY A 1 97 ? 1.538 -4.306 -9.606 1.00 94.44 97 GLY A N 1
ATOM 787 C CA . GLY A 1 97 ? 0.400 -3.629 -8.976 1.00 94.44 97 GLY A CA 1
ATOM 788 C C . GLY A 1 97 ? -0.988 -4.189 -9.319 1.00 94.44 97 GLY A C 1
ATOM 789 O O . GLY A 1 97 ? -1.960 -3.727 -8.732 1.00 94.44 97 GLY A O 1
ATOM 790 N N . THR A 1 98 ? -1.105 -5.113 -10.278 1.00 94.88 98 THR A N 1
ATOM 791 C CA . THR A 1 98 ? -2.370 -5.786 -10.627 1.00 94.88 98 THR A CA 1
ATOM 792 C C . THR A 1 98 ? -2.576 -7.110 -9.887 1.00 94.88 98 THR A C 1
ATOM 794 O O . THR A 1 98 ? -3.588 -7.766 -10.127 1.00 94.88 98 THR A O 1
ATOM 797 N N . LEU A 1 99 ? -1.601 -7.528 -9.072 1.00 91.38 99 LEU A N 1
ATOM 798 C CA . LEU A 1 99 ? -1.629 -8.735 -8.240 1.00 91.38 99 LEU A CA 1
ATOM 799 C C . LEU A 1 99 ? -2.070 -8.379 -6.818 1.00 91.38 99 LEU A C 1
ATOM 801 O O . LEU A 1 99 ? -2.887 -9.143 -6.263 1.00 91.38 99 LEU A O 1
#